Protein AF-A0A5K1DWM2-F1 (afdb_monomer)

Sequence (59 aa):
WGEGPHEAVVTAMKQLNEYNPSGRYVIEEMWNHKENRKATLKEVIGYLVKTYKTRTRRI

Mean predicted aligned error: 7.78 Å

pLDDT: mean 87.52, std 8.23, range [56.28, 95.06]

Structure (mmCIF, N/CA/C/O backbone):
data_AF-A0A5K1DWM2-F1
#
_entry.id   AF-A0A5K1DWM2-F1
#
loop_
_atom_site.group_PDB
_atom_site.id
_atom_site.type_symbol
_atom_site.label_atom_id
_atom_site.label_alt_id
_atom_site.label_comp_id
_atom_site.label_asym_id
_atom_site.label_entity_id
_atom_site.label_seq_id
_atom_site.pdbx_PDB_ins_code
_atom_site.Cartn_x
_atom_site.Cartn_y
_atom_site.Cartn_z
_atom_site.occupancy
_atom_site.B_iso_or_equiv
_atom_site.auth_seq_id
_atom_site.auth_comp_id
_atom_site.auth_asym_id
_atom_site.auth_atom_id
_atom_site.pdbx_PDB_model_num
ATOM 1 N N . TRP A 1 1 ? 21.074 0.524 -29.650 1.00 62.31 1 TRP A N 1
ATOM 2 C CA . TRP A 1 1 ? 21.234 0.281 -28.203 1.00 62.31 1 TRP A CA 1
ATOM 3 C C . TRP A 1 1 ? 20.574 1.432 -27.461 1.00 62.31 1 TRP A C 1
ATOM 5 O O . TRP A 1 1 ? 21.079 2.540 -27.550 1.00 62.31 1 TRP A O 1
ATOM 15 N N . GLY A 1 2 ? 19.404 1.224 -26.851 1.00 74.31 2 GLY A N 1
ATOM 16 C CA . GLY A 1 2 ? 18.679 2.308 -26.168 1.00 74.31 2 GLY A CA 1
ATOM 17 C C . GLY A 1 2 ? 17.180 2.067 -25.981 1.00 74.31 2 GLY A C 1
ATOM 18 O O . GLY A 1 2 ? 16.628 2.523 -24.987 1.00 74.31 2 GLY A O 1
ATOM 19 N N . GLU A 1 3 ? 16.543 1.293 -26.866 1.00 81.31 3 GLU A N 1
ATOM 20 C CA . GLU A 1 3 ? 15.100 1.018 -26.772 1.00 81.31 3 GLU A CA 1
ATOM 21 C C . GLU A 1 3 ? 14.729 0.215 -25.525 1.00 81.31 3 GLU A C 1
ATOM 23 O O . GLU A 1 3 ? 13.869 0.654 -24.776 1.00 81.31 3 GLU A O 1
ATOM 28 N N . GLY A 1 4 ? 15.432 -0.881 -25.221 1.00 89.62 4 GLY A N 1
ATOM 29 C CA . GLY A 1 4 ? 15.125 -1.701 -24.040 1.00 89.62 4 GLY A CA 1
ATOM 30 C C .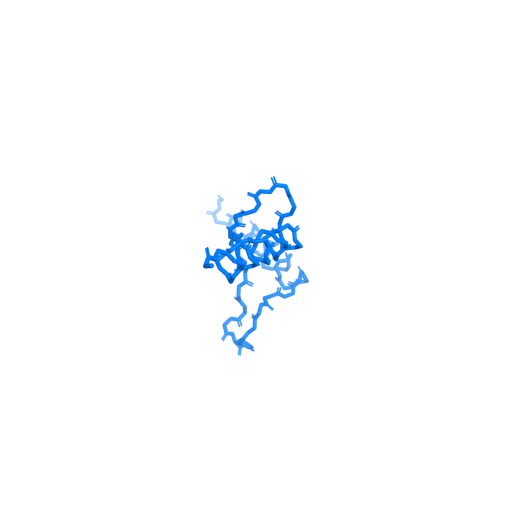 GLY A 1 4 ? 15.130 -0.917 -22.714 1.00 89.62 4 GLY A C 1
ATOM 31 O O . GLY A 1 4 ? 14.133 -0.944 -21.993 1.00 89.62 4 GLY A O 1
ATOM 32 N N . PRO A 1 5 ? 16.202 -0.168 -22.383 1.00 91.00 5 PRO A N 1
ATOM 33 C CA . PRO A 1 5 ? 16.214 0.683 -21.193 1.00 91.00 5 PRO A CA 1
ATOM 34 C C . PRO A 1 5 ? 15.132 1.772 -21.211 1.00 91.00 5 PRO A C 1
ATOM 36 O O . PRO A 1 5 ? 14.518 2.033 -20.180 1.00 91.00 5 PRO A O 1
ATOM 39 N N . HIS A 1 6 ? 14.867 2.390 -22.366 1.00 92.25 6 HIS A N 1
ATOM 40 C CA . HIS A 1 6 ? 13.822 3.406 -22.501 1.00 92.25 6 HIS A CA 1
ATOM 41 C C . HIS A 1 6 ? 12.424 2.824 -22.242 1.00 92.25 6 HIS A C 1
ATOM 43 O O . HIS A 1 6 ? 11.664 3.366 -21.441 1.00 92.25 6 HIS A O 1
ATOM 49 N N . GLU A 1 7 ? 12.097 1.690 -22.857 1.00 95.06 7 GLU A N 1
ATOM 50 C CA . GLU A 1 7 ? 10.824 0.995 -22.664 1.00 95.06 7 GLU A CA 1
ATOM 51 C C . GLU A 1 7 ? 10.630 0.539 -21.217 1.00 95.06 7 GLU A C 1
ATOM 53 O O . GLU A 1 7 ? 9.532 0.683 -20.670 1.00 95.06 7 GLU A O 1
ATOM 58 N N . ALA A 1 8 ? 11.691 0.054 -20.565 1.00 93.69 8 ALA A N 1
ATOM 59 C CA . ALA A 1 8 ? 11.652 -0.331 -19.158 1.00 93.69 8 ALA A CA 1
ATOM 60 C C . ALA A 1 8 ? 11.305 0.862 -18.252 1.00 93.69 8 ALA A C 1
ATOM 62 O O . ALA A 1 8 ? 10.428 0.753 -17.393 1.00 93.69 8 ALA A O 1
ATOM 63 N N . VAL A 1 9 ? 11.933 2.021 -18.482 1.00 92.88 9 VAL A N 1
ATOM 64 C CA . VAL A 1 9 ? 11.658 3.255 -17.727 1.00 92.88 9 VAL A CA 1
ATOM 65 C C . VAL A 1 9 ? 10.226 3.737 -17.965 1.00 92.88 9 VAL A C 1
ATOM 67 O O . VAL A 1 9 ? 9.514 4.047 -17.009 1.00 92.88 9 VAL A O 1
ATOM 70 N N . VAL A 1 10 ? 9.767 3.757 -19.220 1.00 94.19 10 VAL A N 1
ATOM 71 C CA . VAL A 1 10 ? 8.393 4.156 -19.569 1.00 94.19 10 VAL A CA 1
ATOM 72 C C . VAL A 1 10 ? 7.367 3.228 -18.918 1.00 94.19 10 VAL A C 1
ATOM 74 O O . VAL A 1 10 ? 6.350 3.693 -18.402 1.00 94.19 10 VAL A O 1
ATOM 77 N N . THR A 1 11 ? 7.632 1.924 -18.910 1.00 94.75 11 THR A N 1
ATOM 78 C CA . THR A 1 11 ? 6.749 0.924 -18.301 1.00 94.75 11 THR A CA 1
ATOM 79 C C . THR A 1 11 ? 6.672 1.103 -16.788 1.00 94.75 11 THR A C 1
ATOM 81 O O . THR A 1 11 ? 5.571 1.202 -16.249 1.00 94.75 11 THR A O 1
ATOM 84 N N . ALA A 1 12 ? 7.815 1.237 -16.110 1.00 91.62 12 ALA A N 1
ATOM 85 C CA . ALA A 1 12 ? 7.856 1.477 -14.668 1.00 91.62 12 ALA A CA 1
ATOM 86 C C . ALA A 1 12 ? 7.121 2.773 -14.285 1.00 91.62 12 ALA A C 1
ATOM 88 O O . ALA A 1 12 ? 6.341 2.802 -13.334 1.00 91.62 12 ALA A O 1
ATOM 89 N N . MET A 1 13 ? 7.296 3.839 -15.070 1.00 90.50 13 MET A N 1
ATOM 90 C CA . MET A 1 13 ? 6.611 5.114 -14.851 1.00 90.50 13 MET A CA 1
ATOM 91 C C . MET A 1 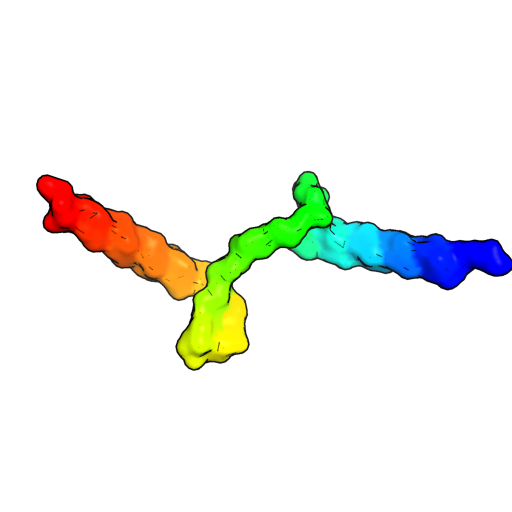13 ? 5.084 4.986 -14.980 1.00 90.50 13 MET A C 1
ATOM 93 O O . MET A 1 13 ? 4.348 5.571 -14.184 1.00 90.50 13 MET A O 1
ATOM 97 N N . LYS A 1 14 ? 4.591 4.208 -15.956 1.00 93.19 14 LYS A N 1
ATOM 98 C CA . LYS A 1 14 ? 3.153 3.927 -16.116 1.00 93.19 14 LYS A CA 1
ATOM 99 C C . LYS A 1 14 ? 2.597 3.139 -14.9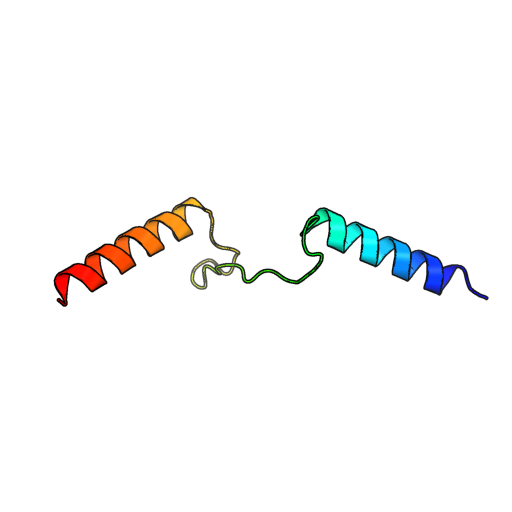30 1.00 93.19 14 LYS A C 1
ATOM 101 O O . LYS A 1 14 ? 1.562 3.524 -14.398 1.00 93.19 14 LYS A O 1
ATOM 106 N N . GLN A 1 15 ? 3.309 2.106 -14.483 1.00 90.94 15 GLN A N 1
ATOM 107 C CA . GLN A 1 15 ? 2.916 1.298 -13.323 1.00 90.94 15 GLN A CA 1
ATOM 108 C C . GLN A 1 15 ? 2.820 2.140 -12.043 1.00 90.94 15 GLN A C 1
ATOM 110 O O . GLN A 1 15 ? 1.849 2.026 -11.298 1.00 90.94 15 GLN A O 1
ATOM 115 N N . LEU A 1 16 ? 3.783 3.038 -11.806 1.00 90.25 16 LEU A N 1
ATOM 116 C CA . LEU A 1 16 ? 3.744 3.948 -10.657 1.00 90.25 16 LEU A CA 1
ATOM 117 C C . LEU A 1 16 ? 2.574 4.935 -10.730 1.00 90.25 16 LEU A C 1
ATOM 119 O O . LEU A 1 16 ? 1.961 5.223 -9.704 1.00 90.25 16 LEU A O 1
ATOM 123 N N . ASN A 1 17 ? 2.256 5.439 -11.927 1.00 90.56 17 ASN A N 1
ATOM 124 C CA . ASN A 1 17 ? 1.099 6.310 -12.134 1.00 90.56 17 ASN A CA 1
ATOM 125 C C . ASN A 1 17 ? -0.227 5.584 -11.895 1.00 90.56 17 ASN A C 1
ATOM 127 O O . ASN A 1 17 ? -1.145 6.192 -11.362 1.00 90.56 17 ASN A O 1
ATOM 131 N N . GLU A 1 18 ? -0.340 4.316 -12.284 1.00 89.44 18 GLU A N 1
ATOM 132 C CA . GLU A 1 18 ? -1.545 3.517 -12.044 1.00 89.44 18 GLU A CA 1
ATOM 133 C C . GLU A 1 18 ? -1.720 3.187 -10.556 1.00 89.44 18 GLU A C 1
ATOM 135 O O . GLU A 1 18 ? -2.827 3.255 -10.027 1.00 89.44 18 GLU A O 1
ATOM 140 N N . TYR A 1 19 ? -0.619 2.896 -9.859 1.00 86.94 19 TYR A N 1
ATOM 141 C CA . TYR A 1 19 ? -0.634 2.596 -8.430 1.00 86.94 19 TYR A CA 1
ATOM 142 C C . TYR A 1 19 ? -0.917 3.830 -7.556 1.00 86.94 19 TYR A C 1
ATOM 144 O O . TYR A 1 19 ? -1.753 3.784 -6.653 1.00 86.94 19 TYR A O 1
ATOM 152 N N . ASN A 1 20 ? -0.216 4.939 -7.806 1.00 87.06 20 ASN A N 1
ATOM 153 C CA . ASN A 1 20 ? -0.342 6.182 -7.047 1.00 87.06 20 ASN A CA 1
ATOM 154 C C . ASN A 1 20 ? -0.097 7.393 -7.968 1.00 87.06 20 ASN A C 1
ATOM 156 O O . ASN A 1 20 ? 1.030 7.892 -8.035 1.00 87.06 20 ASN A O 1
ATOM 160 N N . PRO A 1 21 ? -1.133 7.916 -8.646 1.00 83.69 21 PRO A N 1
ATOM 161 C CA . PRO A 1 21 ? -0.972 9.001 -9.614 1.00 83.69 21 PRO A CA 1
ATOM 162 C C . PRO A 1 21 ? -0.399 10.286 -9.004 1.00 83.69 21 PRO A C 1
ATOM 164 O O . PRO A 1 21 ? 0.404 10.981 -9.628 1.00 83.69 21 PRO A O 1
ATOM 167 N N . SER A 1 22 ? -0.811 10.611 -7.774 1.00 84.19 22 SER A N 1
ATOM 168 C CA . SER A 1 22 ? -0.414 11.851 -7.105 1.00 84.19 22 SER A CA 1
ATOM 169 C C . SER A 1 22 ? 1.034 11.823 -6.630 1.00 84.19 22 SER A C 1
ATOM 171 O O . SER A 1 22 ? 1.707 12.849 -6.683 1.00 84.19 22 SER A O 1
ATOM 173 N N . GLY A 1 23 ? 1.504 10.671 -6.148 1.00 81.31 23 GLY A N 1
ATOM 174 C CA . GLY A 1 23 ? 2.786 10.568 -5.456 1.00 81.31 23 GLY A CA 1
ATOM 175 C C . GLY A 1 23 ? 3.844 9.719 -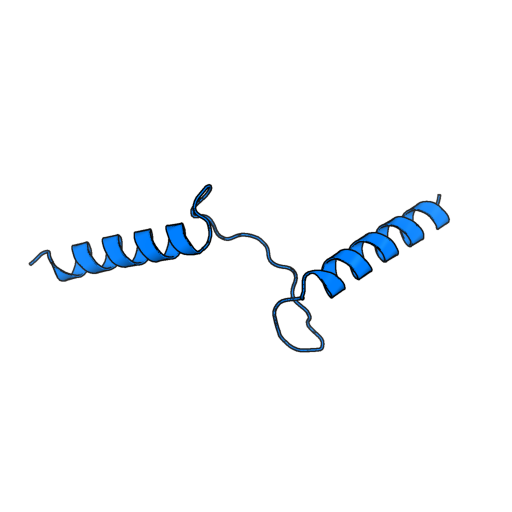6.148 1.00 81.31 23 GLY A C 1
ATOM 176 O O . GLY A 1 23 ? 5.030 9.988 -5.987 1.00 81.31 23 GLY A O 1
ATOM 177 N N . ARG A 1 24 ? 3.437 8.690 -6.901 1.00 86.44 24 ARG A N 1
ATOM 178 C CA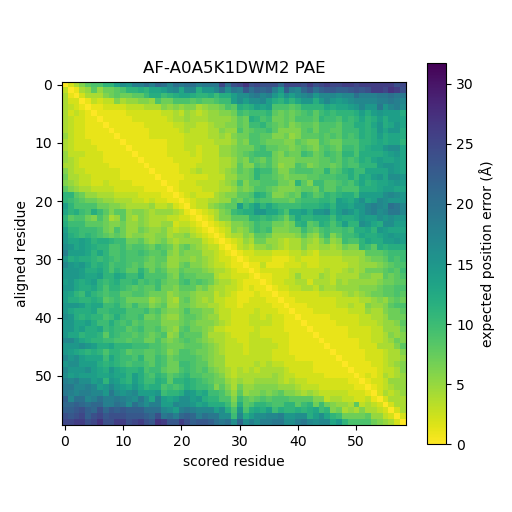 . ARG A 1 24 ? 4.325 7.677 -7.503 1.00 86.44 24 ARG A CA 1
ATOM 179 C C . ARG A 1 24 ? 5.305 7.034 -6.505 1.00 86.44 24 ARG A C 1
ATOM 181 O O . ARG A 1 24 ? 6.344 6.519 -6.901 1.00 86.44 24 ARG A O 1
ATOM 188 N N . TYR A 1 25 ? 4.969 7.050 -5.216 1.00 82.31 25 TYR A N 1
ATOM 189 C CA . TYR A 1 25 ? 5.703 6.385 -4.141 1.00 82.31 25 TYR A CA 1
ATOM 190 C C . TYR A 1 25 ? 4.895 5.217 -3.576 1.00 82.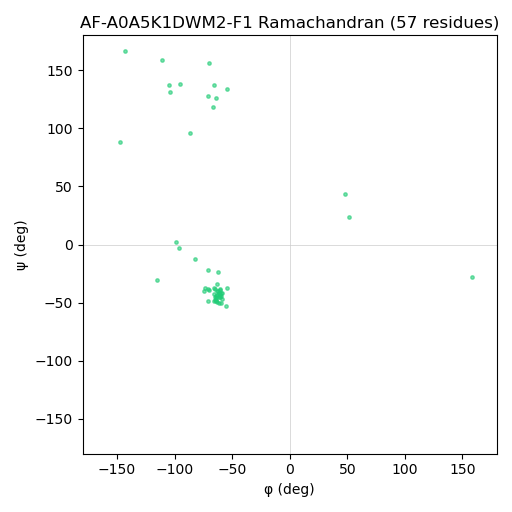31 25 TYR A C 1
ATOM 192 O O . TYR A 1 25 ? 3.666 5.172 -3.703 1.00 82.31 25 TYR A O 1
ATOM 200 N N . VAL A 1 26 ? 5.607 4.292 -2.932 1.00 77.81 26 VAL A N 1
ATOM 201 C CA . VAL A 1 26 ? 5.022 3.154 -2.217 1.00 77.81 26 VAL A CA 1
ATOM 202 C C . VAL A 1 26 ? 4.187 3.679 -1.051 1.00 77.81 26 VAL A C 1
ATOM 204 O O . VAL A 1 26 ? 4.682 4.457 -0.238 1.00 77.81 26 VAL A O 1
ATOM 207 N N . ILE A 1 27 ? 2.920 3.276 -0.985 1.00 80.88 27 ILE A N 1
ATOM 208 C CA . ILE A 1 27 ? 2.017 3.643 0.106 1.00 80.88 27 ILE A CA 1
ATOM 209 C C . ILE A 1 27 ? 2.052 2.508 1.127 1.00 80.88 27 ILE A C 1
ATOM 211 O O . ILE A 1 27 ? 2.051 1.336 0.757 1.00 80.88 27 ILE A O 1
ATOM 215 N N . GLU A 1 28 ? 2.083 2.844 2.414 1.00 80.31 28 GLU A N 1
ATOM 216 C CA . GLU A 1 28 ? 1.927 1.839 3.462 1.00 80.31 28 GLU A CA 1
ATOM 217 C C . GLU A 1 28 ? 0.506 1.267 3.423 1.00 80.31 28 GLU A C 1
ATOM 219 O O . GLU A 1 28 ? -0.488 1.974 3.609 1.00 80.31 28 GLU A O 1
ATOM 224 N N . GLU A 1 29 ? 0.401 -0.035 3.171 1.00 82.19 29 GLU A N 1
ATOM 225 C CA . GLU A 1 29 ? -0.871 -0.743 3.105 1.00 82.19 29 GLU A CA 1
ATOM 226 C C . GLU A 1 29 ? -1.075 -1.582 4.364 1.00 82.19 29 GLU A C 1
ATOM 228 O O . GLU A 1 29 ? -0.169 -2.274 4.829 1.00 82.19 29 GLU A O 1
ATOM 233 N N . MET A 1 30 ? -2.289 -1.566 4.918 1.00 87.94 30 MET A N 1
ATOM 234 C CA . MET A 1 30 ? -2.612 -2.462 6.025 1.00 87.94 30 MET A CA 1
ATOM 235 C C . MET A 1 30 ? -2.704 -3.907 5.529 1.00 87.94 30 MET A C 1
ATOM 237 O O . MET A 1 30 ? -3.453 -4.214 4.599 1.00 87.94 30 MET A O 1
ATOM 241 N N . TRP A 1 31 ? -1.973 -4.805 6.189 1.00 91.81 31 TRP A N 1
ATOM 242 C CA . TRP A 1 31 ? -1.941 -6.230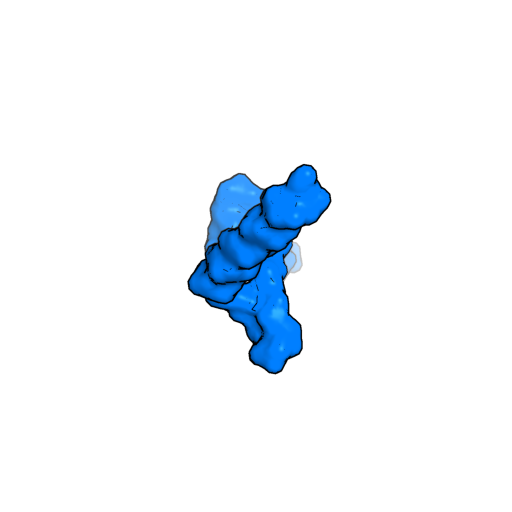 5.869 1.00 91.81 31 TRP A CA 1
ATOM 243 C C . TRP A 1 31 ? -2.756 -7.048 6.875 1.00 91.81 31 TRP A C 1
ATOM 245 O O . TRP A 1 31 ? -2.595 -6.907 8.090 1.00 91.81 31 TRP A O 1
ATOM 255 N N . ASN A 1 32 ? -3.623 -7.939 6.385 1.00 91.94 32 ASN A N 1
ATOM 256 C CA . ASN A 1 32 ? -4.259 -8.947 7.225 1.00 91.94 32 ASN A CA 1
ATOM 257 C C . ASN A 1 32 ? -3.332 -10.168 7.311 1.00 91.94 32 ASN A C 1
ATOM 259 O O . ASN A 1 32 ? -3.372 -11.060 6.467 1.00 91.94 32 ASN A O 1
ATOM 263 N N . HIS A 1 33 ? -2.523 -10.229 8.373 1.00 89.56 33 HIS A N 1
ATOM 264 C CA . HIS A 1 33 ? -1.611 -11.351 8.628 1.00 89.56 33 HIS A CA 1
ATOM 265 C C . HIS A 1 33 ? -2.315 -12.701 8.828 1.00 89.56 33 HIS A C 1
ATOM 267 O O . HIS A 1 33 ? -1.692 -13.735 8.619 1.00 89.56 33 HIS A O 1
ATOM 273 N N . LYS A 1 34 ? -3.596 -12.719 9.225 1.00 91.19 34 LYS A N 1
ATOM 274 C CA . LYS A 1 34 ? -4.344 -13.972 9.415 1.00 91.19 34 LYS A CA 1
ATOM 275 C C . LYS A 1 34 ? -4.735 -14.607 8.089 1.00 91.19 34 LYS A C 1
ATOM 277 O O . LYS A 1 34 ? -4.682 -15.820 7.957 1.00 91.19 34 LYS A O 1
ATOM 282 N N . GLU A 1 35 ? -5.136 -13.781 7.128 1.00 91.94 35 GLU A N 1
ATOM 283 C CA . GLU A 1 35 ? -5.557 -14.231 5.795 1.00 91.94 35 GLU A CA 1
ATOM 284 C C . GLU A 1 35 ? -4.446 -14.101 4.746 1.00 91.94 35 GLU A C 1
ATOM 286 O O . GLU A 1 35 ? -4.660 -14.398 3.575 1.00 91.94 35 GLU A O 1
ATOM 291 N N . ASN A 1 36 ? -3.261 -13.652 5.168 1.00 92.31 36 ASN A N 1
ATOM 292 C CA . ASN A 1 36 ? -2.081 -13.430 4.340 1.00 92.31 36 ASN A CA 1
ATOM 293 C C . ASN A 1 36 ? -2.369 -12.638 3.051 1.00 92.31 36 ASN A C 1
ATOM 295 O O . ASN A 1 36 ? -1.891 -12.974 1.968 1.00 92.31 36 ASN A O 1
ATOM 299 N N . ARG A 1 37 ? -3.174 -11.580 3.180 1.00 94.06 37 ARG A N 1
ATOM 300 C CA . ARG A 1 37 ? -3.558 -10.688 2.082 1.00 94.06 37 ARG A CA 1
ATOM 301 C C . ARG A 1 37 ? -3.660 -9.247 2.560 1.00 94.06 37 ARG A C 1
ATOM 303 O O . ARG A 1 37 ? -3.779 -8.981 3.759 1.00 94.06 37 ARG A O 1
ATOM 310 N N . LYS A 1 38 ? -3.720 -8.311 1.613 1.00 91.62 38 LYS A N 1
ATOM 311 C CA . LYS A 1 38 ? -4.053 -6.912 1.896 1.00 91.62 38 LYS A CA 1
ATOM 312 C C . LYS A 1 38 ? -5.389 -6.832 2.637 1.00 91.62 38 LYS A C 1
ATOM 314 O O . LYS A 1 38 ? -6.356 -7.509 2.269 1.00 91.62 38 LYS A O 1
ATOM 319 N N . ALA A 1 39 ? -5.436 -6.029 3.695 1.00 93.88 39 ALA A N 1
ATOM 320 C CA . ALA A 1 39 ? -6.659 -5.801 4.443 1.00 93.88 39 ALA A CA 1
ATOM 321 C C . ALA A 1 39 ? -7.672 -5.060 3.562 1.00 93.88 39 ALA A C 1
ATOM 323 O O . ALA A 1 39 ? -7.345 -4.116 2.842 1.00 93.88 39 ALA A O 1
ATOM 324 N N . THR A 1 40 ? -8.926 -5.487 3.631 1.00 93.06 40 THR A N 1
ATOM 325 C CA . THR A 1 40 ? -10.040 -4.778 3.011 1.00 93.06 40 THR A CA 1
ATOM 326 C C . THR A 1 40 ? -10.314 -3.482 3.761 1.00 93.06 40 THR A C 1
ATOM 328 O O . THR A 1 40 ? -10.077 -3.369 4.967 1.00 93.06 40 THR A O 1
ATOM 331 N N . LEU A 1 41 ? -10.921 -2.516 3.073 1.00 90.75 41 LEU A N 1
ATOM 332 C CA . LEU A 1 41 ? -11.327 -1.252 3.683 1.00 90.75 41 LEU A CA 1
ATOM 333 C C . LEU A 1 41 ? -12.218 -1.460 4.924 1.00 90.75 41 LEU A C 1
ATOM 335 O O . LEU A 1 41 ? -12.071 -0.760 5.923 1.00 90.75 41 LEU A O 1
ATOM 339 N N . LYS A 1 42 ? -13.101 -2.467 4.895 1.00 93.31 42 LYS A N 1
ATOM 340 C CA . LYS A 1 42 ? -13.974 -2.815 6.025 1.00 93.31 42 LYS A CA 1
ATOM 341 C C . LYS A 1 42 ? -13.178 -3.261 7.255 1.00 93.31 42 LYS A C 1
ATOM 343 O O . LYS A 1 42 ? -13.492 -2.839 8.367 1.00 93.31 42 LYS A O 1
ATOM 348 N N . GLU A 1 43 ? -12.156 -4.095 7.063 1.00 92.25 43 GLU A N 1
ATOM 349 C CA . GLU A 1 43 ? -11.272 -4.556 8.143 1.00 92.25 43 GLU A CA 1
ATOM 350 C C . GLU A 1 43 ? -10.483 -3.387 8.743 1.00 92.25 43 GLU A C 1
ATOM 352 O O . GLU A 1 43 ? -10.430 -3.249 9.966 1.00 92.25 43 GLU A O 1
ATOM 357 N N . VAL A 1 44 ? -9.946 -2.509 7.891 1.00 91.94 44 VAL A N 1
ATOM 358 C CA . VAL A 1 44 ? -9.195 -1.313 8.302 1.00 91.94 44 VAL A CA 1
ATOM 359 C C . VAL A 1 44 ? -10.065 -0.363 9.126 1.00 91.94 44 VAL A C 1
ATOM 361 O O . VAL A 1 44 ? -9.690 0.011 10.237 1.00 91.94 44 VAL A O 1
ATOM 364 N N . ILE A 1 45 ? -11.261 -0.017 8.637 1.00 92.69 45 ILE A N 1
ATOM 365 C CA . ILE A 1 45 ? -12.196 0.859 9.360 1.00 92.69 45 ILE A CA 1
ATOM 366 C C . ILE A 1 45 ? -12.596 0.227 10.697 1.00 92.69 45 ILE A C 1
ATOM 368 O O . ILE A 1 45 ? -12.573 0.894 11.734 1.00 92.69 45 ILE A O 1
ATOM 372 N N . GLY A 1 46 ? -12.918 -1.071 10.702 1.00 94.25 46 GLY A N 1
ATOM 373 C CA . GLY A 1 46 ? -13.256 -1.796 11.926 1.00 94.25 46 GLY A CA 1
ATOM 374 C C . GLY A 1 46 ? -12.125 -1.766 12.957 1.00 94.25 46 GLY A C 1
ATOM 375 O O . GLY A 1 46 ? -12.372 -1.541 14.146 1.00 94.25 46 GLY A O 1
ATOM 376 N N . TYR A 1 47 ? -10.879 -1.930 12.504 1.00 91.31 47 TYR A N 1
ATOM 377 C CA . TYR A 1 47 ? -9.697 -1.829 13.352 1.00 91.31 47 TYR A CA 1
ATOM 378 C C . TYR A 1 47 ? -9.521 -0.419 13.927 1.00 91.31 47 TYR A C 1
ATOM 380 O O . TYR A 1 47 ? -9.371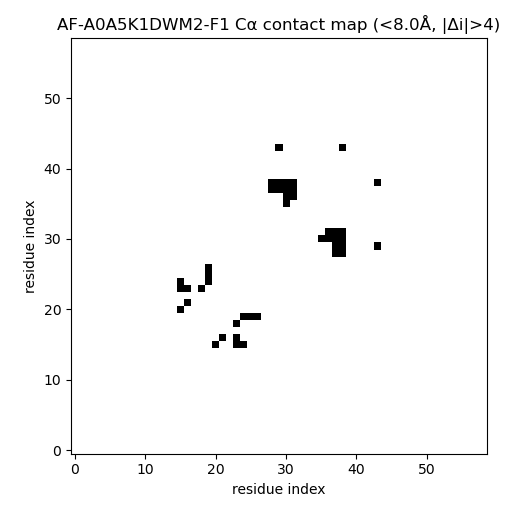 -0.278 15.141 1.00 91.31 47 TYR A O 1
ATOM 388 N N . LEU A 1 48 ? -9.611 0.627 13.099 1.00 91.94 48 LEU A N 1
ATOM 389 C CA . LEU A 1 48 ? -9.475 2.022 13.536 1.00 91.94 48 LEU A CA 1
ATOM 390 C C . LEU A 1 48 ? -10.512 2.395 14.604 1.00 91.94 48 LEU A C 1
ATOM 392 O O . LEU A 1 48 ? -10.155 2.934 15.653 1.00 91.94 48 LEU A O 1
ATOM 396 N N . VAL A 1 49 ? -11.784 2.040 14.385 1.00 94.38 49 VAL A N 1
ATOM 397 C CA . VAL A 1 49 ? -12.871 2.301 15.345 1.00 94.38 49 VAL A CA 1
ATOM 398 C C . VAL A 1 49 ? -12.622 1.581 16.671 1.00 94.38 49 VAL A C 1
ATOM 400 O O . VAL A 1 49 ? -12.823 2.163 17.742 1.00 94.38 49 VAL A O 1
ATOM 403 N N . LYS A 1 50 ? -12.173 0.320 16.628 1.00 92.94 50 LYS A N 1
ATOM 404 C CA . LYS A 1 50 ? -11.843 -0.449 17.834 1.00 92.94 50 LYS A CA 1
ATOM 405 C C . LYS A 1 50 ? -10.686 0.195 18.597 1.00 92.94 50 LYS A C 1
ATOM 407 O O . LYS A 1 50 ? -10.813 0.421 19.798 1.00 92.94 50 LYS A O 1
ATOM 412 N N . THR A 1 51 ? -9.596 0.520 17.906 1.00 91.00 51 THR A N 1
ATOM 413 C CA . THR A 1 51 ? -8.399 1.138 18.491 1.00 91.00 51 THR A CA 1
ATOM 414 C C . THR A 1 51 ? -8.728 2.477 19.145 1.00 91.00 51 THR A C 1
ATOM 416 O O . THR A 1 51 ? -8.332 2.711 20.288 1.00 91.00 51 THR A O 1
ATOM 419 N N . TYR A 1 52 ? -9.528 3.314 18.480 1.00 92.69 52 TYR A N 1
ATOM 420 C CA . TYR A 1 52 ? -9.992 4.583 19.037 1.00 92.69 52 TYR A CA 1
ATOM 421 C C . TYR A 1 52 ? -10.792 4.385 20.335 1.00 92.69 52 TYR A C 1
ATOM 423 O O . TYR A 1 52 ? -10.449 4.970 21.362 1.00 92.69 52 TYR A O 1
ATOM 431 N N . LYS A 1 53 ? -11.790 3.486 20.334 1.00 91.00 53 LYS A N 1
ATOM 432 C CA . LYS A 1 53 ? -12.604 3.171 21.526 1.00 91.00 53 LYS A CA 1
ATOM 433 C C . LYS A 1 53 ?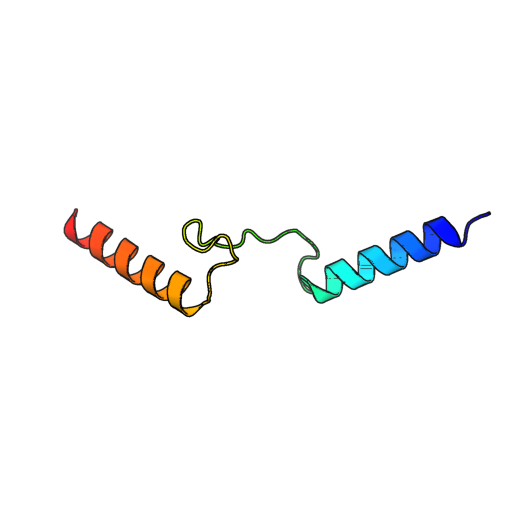 -11.796 2.562 22.672 1.00 91.00 53 LYS A C 1
ATOM 435 O O . LYS A 1 53 ? -12.133 2.752 23.835 1.00 91.00 53 LYS A O 1
ATOM 440 N N . THR A 1 54 ? -10.774 1.763 22.377 1.00 90.19 54 THR A N 1
ATOM 441 C CA . THR A 1 54 ? -9.900 1.200 23.415 1.00 90.19 54 THR A CA 1
ATOM 442 C C . THR A 1 54 ? -9.019 2.278 24.033 1.00 90.19 54 THR A C 1
ATOM 444 O O . THR A 1 54 ? -8.814 2.259 25.243 1.00 90.19 54 THR A O 1
ATOM 447 N N . ARG A 1 55 ? -8.524 3.227 23.231 1.00 85.38 55 ARG A N 1
ATOM 448 C CA . ARG A 1 55 ? -7.696 4.331 23.721 1.00 85.38 55 ARG A CA 1
ATOM 449 C C . ARG A 1 55 ? -8.482 5.266 24.639 1.00 85.38 55 ARG A C 1
ATOM 451 O O . ARG A 1 55 ? -7.967 5.619 25.688 1.00 85.38 55 ARG A O 1
ATOM 458 N N . THR A 1 56 ? -9.724 5.602 24.295 1.00 75.38 56 THR A N 1
ATOM 459 C CA . THR A 1 56 ? -10.567 6.499 25.105 1.00 75.38 56 THR A CA 1
ATOM 460 C C . THR A 1 56 ? -11.061 5.885 26.413 1.00 75.38 56 THR A C 1
ATOM 462 O O . THR A 1 56 ? -11.376 6.627 27.325 1.00 75.38 56 THR A O 1
ATOM 465 N N . ARG A 1 57 ? -11.112 4.551 26.534 1.00 71.69 57 ARG A N 1
ATOM 466 C CA . ARG A 1 57 ? -11.445 3.856 27.796 1.00 71.69 57 ARG A CA 1
ATOM 467 C C . ARG A 1 57 ? -10.269 3.712 28.764 1.00 71.69 57 ARG A C 1
ATOM 469 O O . ARG A 1 57 ? -10.465 3.252 29.882 1.00 71.69 57 ARG A O 1
ATOM 476 N N . ARG A 1 58 ? -9.047 3.976 28.297 1.00 63.97 58 ARG A N 1
ATOM 477 C CA . ARG A 1 58 ? -7.815 3.922 29.104 1.00 63.97 58 ARG A CA 1
ATOM 478 C C . ARG A 1 58 ? -7.410 5.295 29.651 1.00 63.97 58 ARG A C 1
ATOM 480 O O . ARG A 1 58 ? -6.396 5.374 30.335 1.00 63.97 58 ARG A O 1
ATOM 487 N N . ILE A 1 59 ? -8.156 6.334 29.286 1.00 56.28 59 ILE A N 1
ATOM 488 C CA . ILE A 1 59 ? -8.050 7.707 29.785 1.00 56.28 59 ILE A CA 1
ATOM 489 C C . ILE A 1 59 ? -9.181 7.882 30.793 1.00 56.28 59 ILE A C 1
ATOM 491 O O . ILE A 1 59 ? -8.916 8.480 31.852 1.00 56.28 59 ILE A O 1
#

Organism: NCBI:txid210225

InterPro domains:
  IPR005379 Factor of DNA methylation 1-5/IDN2 , domain XH [PF03469] (1-57)
  IPR045177 Factor of DNA methylation 1-5/IDN2 [PTHR21596] (1-58)

Nearest PDB structures (foldseek):
  6qx8-assembly1_B  TM=3.451E-01  e=9.071E+00  Influenza A virus (A/nt/60/1968(H3N2))
  5d90-assembly2_C  TM=2.966E-01  e=9.071E+00  Haemophilus influenzae Rd KW20

Solvent-accessible surface area (backbone atoms only — not comparable to full-atom values): 3676 Å² total; per-residue (Å²): 140,58,62,69,66,49,52,52,52,55,50,52,53,50,52,30,41,72,76,27,69,91,73,57,58,90,73,94,72,65,68,32,78,89,77,74,41,76,46,50,71,68,56,52,52,54,48,51,55,49,54,52,56,54,54,64,74,75,108

Foldseek 3Di:
DPPVVVVVVVVLVVVLCVVPVVPSDDDDFDADPVVRGTDDPVRVVVVVVVVVVVVVVVD

Radius of gyration: 18.97 Å; Cα contacts (8 Å, |Δi|>4): 22; chains: 1; bounding box: 35×26×58 Å

Secondary structure (DSSP, 8-state):
--HHHHHHHHHHHHHHHHH-TTT-SPPP--EETTTTEEPPHHHHHHHHHHHHHHHHT--